Protein AF-A0A7I0J6L0-F1 (afdb_monomer)

Foldseek 3Di:
DLLVQLVVCCCAQDAPNPQPLNDHSVSSSLVSVCVVVVHQRDDPDCNCVRDPSD

Solvent-accessible surface area (backbone atoms only — not comparable to full-atom values): 3126 Å² total; per-residue (Å²): 109,49,70,62,43,14,55,49,40,34,67,67,29,9,55,93,63,82,33,93,33,44,31,50,72,67,53,15,41,53,50,16,49,21,61,77,66,75,43,85,64,89,75,76,88,65,65,52,63,68,46,97,72,91

Nearest PDB structures (foldseek):
  8sik-assembly1_A  TM=4.117E-01  e=5.099E+00  Homo sapiens
  8sin-assembly1_A  TM=4.363E-01  e=5.465E+00  Homo sapiens
  6v01-assembly1_J  TM=4.352E-01  e=8.881E+00  Homo sapiens

Secondary structure (DSSP, 8-state):
-HHHHHHHHHHHHBTTTT-TT-B-HHHHHHHHHHHHHT-----STTTTTTSTT-

Radius of gyration: 9.88 Å; Cα contacts (8 Å, |Δi|>4): 75; chains: 1; bounding box: 17×26×27 Å

Mean predicted aligned error: 3.89 Å

Sequence (54 aa):
GDAKLAIQAFADYGKGRGHPAQLNLADCLSYASAKSRGMSLLYKGNDFSHTDLA

Structure (mmCIF, N/CA/C/O backbone):
data_AF-A0A7I0J6L0-F1
#
_entry.id   AF-A0A7I0J6L0-F1
#
loop_
_atom_site.group_PDB
_atom_site.id
_atom_site.type_symbol
_atom_site.label_atom_id
_atom_site.label_alt_id
_atom_site.label_comp_id
_atom_site.label_asym_id
_atom_site.label_entity_id
_atom_site.label_seq_id
_atom_site.pdbx_PDB_ins_code
_atom_site.Cartn_x
_atom_site.Cartn_y
_atom_site.Cartn_z
_atom_site.occupancy
_atom_site.B_iso_or_equiv
_atom_site.auth_seq_id
_atom_site.auth_comp_id
_atom_site.auth_asym_id
_atom_site.auth_atom_id
_atom_site.pdbx_PDB_model_num
ATOM 1 N N . GLY A 1 1 ? 0.866 -12.547 8.850 1.00 77.88 1 GLY A N 1
ATOM 2 C CA . GLY A 1 1 ? 1.897 -11.600 9.306 1.00 77.88 1 GLY A CA 1
ATOM 3 C C . GLY A 1 1 ? 2.039 -10.489 8.294 1.00 77.88 1 GLY A C 1
ATOM 4 O O . GLY A 1 1 ? 1.776 -10.725 7.115 1.00 77.88 1 GLY A O 1
ATOM 5 N N . ASP A 1 2 ? 2.446 -9.313 8.757 1.00 82.62 2 ASP A N 1
ATOM 6 C CA . ASP A 1 2 ? 2.399 -8.052 8.003 1.00 82.62 2 ASP A CA 1
ATOM 7 C C . ASP A 1 2 ? 3.175 -8.126 6.676 1.00 82.62 2 ASP A C 1
ATOM 9 O O . ASP A 1 2 ? 2.709 -7.609 5.669 1.00 82.62 2 ASP A O 1
ATOM 13 N N . ALA A 1 3 ? 4.266 -8.900 6.609 1.00 88.19 3 ALA A N 1
ATOM 14 C CA . ALA A 1 3 ? 5.017 -9.134 5.371 1.00 88.19 3 ALA A CA 1
ATOM 15 C C . ALA A 1 3 ? 4.174 -9.748 4.232 1.00 88.19 3 ALA A C 1
ATOM 17 O O .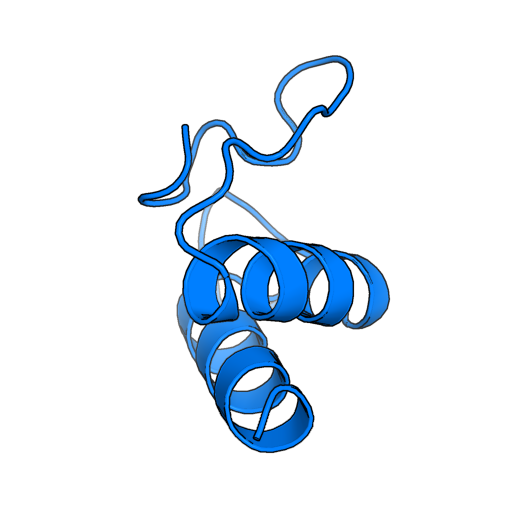 ALA A 1 3 ? 4.299 -9.342 3.080 1.00 88.19 3 ALA A O 1
ATOM 18 N N . LYS A 1 4 ? 3.273 -10.696 4.534 1.00 91.06 4 LYS A N 1
ATOM 19 C CA . LYS A 1 4 ? 2.396 -11.307 3.516 1.00 91.06 4 LYS A CA 1
ATOM 20 C C . LYS A 1 4 ? 1.346 -10.309 3.020 1.00 91.06 4 LYS A C 1
ATOM 22 O O . LYS A 1 4 ? 1.061 -10.262 1.829 1.00 91.06 4 LYS A O 1
ATOM 27 N N . LEU A 1 5 ? 0.801 -9.503 3.933 1.00 91.56 5 LEU A N 1
ATOM 28 C CA . LEU A 1 5 ? -0.144 -8.430 3.613 1.00 91.56 5 LEU A CA 1
ATOM 29 C C . LEU A 1 5 ? 0.522 -7.318 2.796 1.00 91.56 5 LEU A C 1
ATOM 31 O O . LEU A 1 5 ? -0.104 -6.805 1.882 1.00 91.56 5 LEU A O 1
ATOM 35 N N . ALA A 1 6 ? 1.786 -6.995 3.068 1.00 91.12 6 ALA A N 1
ATOM 36 C CA . ALA A 1 6 ? 2.535 -5.993 2.316 1.00 91.12 6 ALA A CA 1
ATOM 37 C C . ALA A 1 6 ? 2.800 -6.449 0.875 1.00 91.12 6 ALA A C 1
ATOM 39 O O . ALA A 1 6 ? 2.641 -5.667 -0.056 1.00 91.12 6 ALA A O 1
ATOM 40 N N . ILE A 1 7 ? 3.141 -7.727 0.673 1.00 91.81 7 ILE A N 1
ATOM 41 C CA . ILE A 1 7 ? 3.303 -8.301 -0.673 1.00 91.81 7 ILE A CA 1
ATOM 42 C C . ILE A 1 7 ? 1.972 -8.278 -1.435 1.00 91.81 7 ILE A C 1
ATOM 44 O O . ILE A 1 7 ? 1.956 -7.919 -2.610 1.00 91.81 7 ILE A O 1
ATOM 48 N N . GLN A 1 8 ? 0.865 -8.618 -0.767 1.00 92.19 8 GLN A N 1
ATOM 49 C CA . GLN A 1 8 ? -0.471 -8.548 -1.362 1.00 92.19 8 GLN A CA 1
ATOM 50 C C . GLN A 1 8 ? -0.841 -7.103 -1.727 1.00 92.19 8 GLN A C 1
ATOM 52 O O . GLN A 1 8 ? -1.182 -6.830 -2.871 1.00 92.19 8 GLN A O 1
ATOM 57 N N . ALA A 1 9 ? -0.660 -6.160 -0.802 1.00 90.75 9 ALA A N 1
ATOM 58 C CA . ALA A 1 9 ? -0.906 -4.742 -1.039 1.00 90.75 9 ALA A CA 1
ATOM 59 C C . ALA A 1 9 ? -0.049 -4.188 -2.186 1.00 90.75 9 ALA A C 1
ATOM 61 O O . ALA A 1 9 ? -0.531 -3.393 -2.981 1.00 90.75 9 ALA A O 1
ATOM 62 N N . PHE A 1 10 ? 1.197 -4.643 -2.334 1.00 90.75 10 PHE A N 1
ATOM 63 C CA . PHE A 1 10 ? 2.036 -4.252 -3.466 1.00 90.75 10 PHE A CA 1
ATOM 64 C C . PHE A 1 10 ? 1.571 -4.875 -4.789 1.00 90.75 10 PHE A C 1
ATOM 66 O O . PHE A 1 10 ? 1.733 -4.272 -5.848 1.00 90.75 10 PHE A O 1
ATOM 73 N N . ALA A 1 11 ? 0.986 -6.073 -4.762 1.00 91.44 11 ALA A N 1
ATOM 74 C CA . ALA A 1 11 ? 0.389 -6.667 -5.952 1.00 91.44 11 ALA A CA 1
ATOM 75 C C . ALA A 1 11 ? -0.863 -5.900 -6.408 1.00 91.44 11 ALA A C 1
ATOM 77 O O . ALA A 1 11 ? -1.024 -5.702 -7.613 1.00 91.44 11 ALA A O 1
ATOM 78 N N . ASP A 1 12 ? -1.677 -5.443 -5.454 1.00 90.50 12 ASP A N 1
ATOM 79 C CA . ASP A 1 12 ? -2.958 -4.774 -5.704 1.00 90.50 12 ASP A CA 1
ATOM 80 C C . ASP A 1 12 ? -2.779 -3.276 -6.011 1.00 90.50 12 ASP A C 1
ATOM 82 O O . ASP A 1 12 ? -3.372 -2.746 -6.949 1.00 90.50 12 ASP A O 1
ATOM 86 N N . TYR A 1 13 ? -1.915 -2.597 -5.255 1.00 90.56 13 TYR A N 1
ATOM 87 C CA . TYR A 1 13 ? -1.789 -1.136 -5.232 1.00 90.56 13 TYR A CA 1
ATOM 88 C C . TYR A 1 13 ? -0.402 -0.619 -5.624 1.00 90.56 13 TYR A C 1
ATOM 90 O O . TYR A 1 13 ? -0.203 0.595 -5.702 1.00 90.56 13 TYR A O 1
ATOM 98 N N . GLY A 1 14 ? 0.562 -1.511 -5.856 1.00 89.94 14 GLY A N 1
ATOM 99 C CA . GLY A 1 14 ? 1.961 -1.144 -6.036 1.00 89.94 14 GLY A CA 1
ATOM 100 C C . GLY A 1 14 ? 2.247 -0.338 -7.302 1.00 89.94 14 GLY A C 1
ATOM 101 O O . GLY A 1 14 ? 1.598 -0.470 -8.346 1.00 89.94 14 GLY A O 1
ATOM 102 N N . LYS A 1 15 ? 3.292 0.483 -7.227 1.00 89.88 15 LYS A N 1
ATOM 103 C CA . LYS A 1 15 ? 3.804 1.254 -8.358 1.00 89.88 15 LYS A CA 1
ATOM 104 C C . LYS A 1 15 ? 4.155 0.337 -9.532 1.00 89.88 15 LYS A C 1
ATOM 106 O O . LYS A 1 15 ? 4.806 -0.692 -9.363 1.00 89.88 15 LYS A O 1
ATOM 111 N N . GLY A 1 16 ? 3.729 0.724 -10.735 1.00 86.25 16 GLY A N 1
ATOM 112 C CA . GLY A 1 16 ? 3.945 -0.067 -11.955 1.00 86.25 16 GLY A CA 1
ATOM 113 C C . GLY A 1 16 ? 2.954 -1.220 -12.167 1.00 86.25 16 GLY A C 1
ATOM 114 O O . GLY A 1 16 ? 3.073 -1.933 -13.158 1.00 86.25 16 GLY A O 1
ATOM 115 N N . ARG A 1 17 ? 1.949 -1.386 -11.291 1.00 84.94 17 ARG A N 1
ATOM 116 C CA . ARG A 1 17 ? 0.838 -2.341 -11.487 1.00 84.94 17 ARG A CA 1
ATOM 117 C C . ARG A 1 17 ? -0.352 -1.768 -12.260 1.00 84.94 17 ARG A C 1
ATOM 119 O O . ARG A 1 17 ? -1.281 -2.498 -12.571 1.00 84.94 17 ARG A O 1
ATOM 126 N N . GLY A 1 18 ? -0.331 -0.470 -12.563 1.00 83.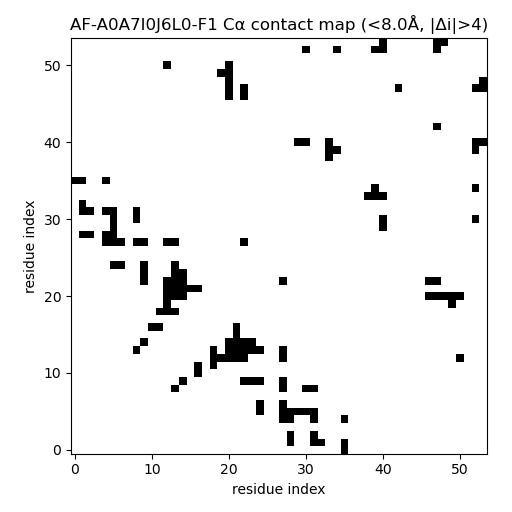81 18 GLY A N 1
ATOM 127 C CA . GLY A 1 18 ? -1.447 0.237 -13.206 1.00 83.81 18 GLY A CA 1
ATOM 128 C C . GLY A 1 18 ? -2.536 0.718 -12.238 1.00 83.81 18 GLY A C 1
ATOM 129 O O . GLY A 1 18 ? -3.485 1.358 -12.673 1.00 83.81 18 GLY A O 1
ATOM 130 N N . HIS A 1 19 ? -2.387 0.472 -10.931 1.00 85.31 19 HIS A N 1
ATOM 131 C CA . HIS A 1 19 ? -3.331 0.932 -9.913 1.00 85.31 19 HIS A CA 1
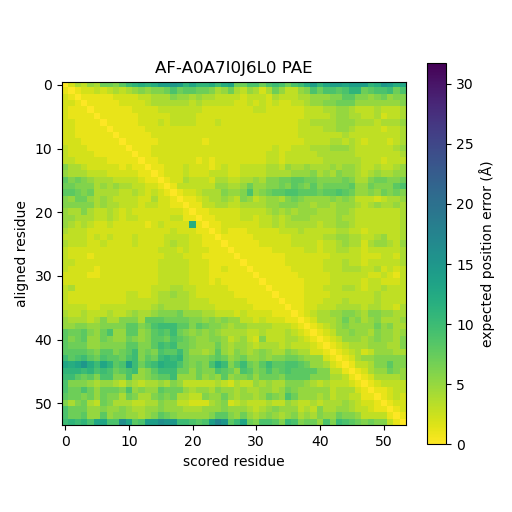ATOM 132 C C . HIS A 1 19 ? -3.128 2.423 -9.578 1.00 85.31 19 HIS A C 1
ATOM 134 O O . HIS A 1 19 ? -1.980 2.823 -9.385 1.00 85.31 19 HIS A O 1
ATOM 140 N N . PRO A 1 20 ? -4.175 3.260 -9.443 1.00 84.19 20 PRO A N 1
ATOM 141 C CA . PRO A 1 20 ? -4.024 4.701 -9.182 1.00 84.19 20 PRO A CA 1
ATOM 142 C C . PRO A 1 20 ? -3.266 5.044 -7.889 1.00 84.19 20 PRO A C 1
ATOM 144 O O . PRO A 1 20 ? -2.612 6.076 -7.832 1.00 84.19 20 PRO A O 1
ATOM 147 N N . ALA A 1 21 ? -3.299 4.164 -6.885 1.00 87.00 21 ALA A N 1
ATOM 148 C CA . ALA A 1 21 ? -2.568 4.342 -5.625 1.00 87.00 21 ALA A CA 1
ATOM 149 C C . ALA A 1 21 ? -1.034 4.395 -5.795 1.00 87.00 21 ALA A C 1
ATOM 151 O O . ALA A 1 21 ? -0.367 5.096 -5.047 1.00 87.00 21 ALA A O 1
ATOM 152 N N . GLN A 1 22 ? -0.471 3.673 -6.776 1.00 88.19 22 GLN A N 1
ATOM 153 C CA . GLN A 1 22 ? 0.971 3.649 -7.086 1.00 88.19 22 GLN A CA 1
ATOM 154 C C . GLN A 1 22 ? 1.898 3.528 -5.852 1.00 88.19 22 GLN A C 1
ATOM 156 O O . GLN A 1 22 ? 2.963 4.150 -5.808 1.00 88.19 22 GLN A O 1
ATOM 161 N N . LEU A 1 23 ? 1.520 2.702 -4.872 1.00 89.56 23 LEU A N 1
ATOM 162 C CA . LEU A 1 23 ? 2.226 2.573 -3.596 1.00 89.56 23 LEU A CA 1
ATOM 163 C C . LEU A 1 23 ? 3.644 2.026 -3.780 1.00 89.56 23 LEU A C 1
ATOM 165 O O . LEU A 1 23 ? 3.886 1.098 -4.561 1.00 89.56 23 LEU A O 1
ATOM 169 N N . ASN A 1 24 ? 4.598 2.550 -3.016 1.00 90.56 24 ASN A N 1
ATOM 170 C CA . ASN A 1 24 ? 5.908 1.916 -2.909 1.00 90.56 24 ASN A CA 1
ATOM 171 C C . ASN A 1 24 ? 5.858 0.733 -1.909 1.00 90.56 24 ASN A C 1
ATOM 173 O O . ASN A 1 24 ? 4.861 0.505 -1.221 1.00 90.56 24 ASN A O 1
ATOM 177 N N . LEU A 1 25 ? 6.933 -0.058 -1.824 1.00 87.81 25 LEU A N 1
ATOM 178 C CA . LEU A 1 25 ? 6.964 -1.228 -0.936 1.00 87.81 25 LEU A CA 1
ATOM 179 C C . LEU A 1 25 ? 6.882 -0.856 0.558 1.00 87.81 25 LEU A C 1
ATOM 181 O O . LEU A 1 25 ? 6.284 -1.595 1.339 1.00 87.81 25 LEU A O 1
ATOM 185 N N . ALA A 1 26 ? 7.455 0.281 0.958 1.00 88.88 26 ALA A N 1
ATOM 186 C CA . ALA A 1 26 ? 7.368 0.783 2.327 1.00 88.88 26 ALA A CA 1
ATOM 187 C C . ALA A 1 26 ? 5.942 1.254 2.667 1.00 88.88 26 ALA A C 1
ATOM 189 O O . ALA A 1 26 ? 5.451 0.966 3.756 1.00 88.88 26 ALA A O 1
ATOM 190 N N . ASP A 1 27 ? 5.234 1.876 1.724 1.00 90.12 27 ASP A N 1
ATOM 191 C CA . ASP A 1 27 ? 3.825 2.251 1.883 1.00 90.12 27 ASP A CA 1
ATOM 192 C C . ASP A 1 27 ? 2.948 1.007 2.034 1.00 90.12 27 ASP A C 1
ATOM 194 O O . ASP A 1 27 ? 2.065 0.961 2.887 1.00 90.12 27 ASP A O 1
ATOM 198 N N . CYS A 1 28 ? 3.236 -0.046 1.265 1.00 91.75 28 CYS A N 1
ATOM 199 C CA . CYS A 1 28 ? 2.548 -1.329 1.388 1.00 91.75 28 CYS A CA 1
ATOM 200 C C . CYS A 1 28 ? 2.779 -1.974 2.760 1.00 91.75 28 CYS A C 1
ATOM 202 O O . CYS A 1 28 ? 1.873 -2.610 3.297 1.00 91.75 28 CYS A O 1
ATOM 204 N N . LEU A 1 29 ? 3.963 -1.794 3.354 1.00 91.19 29 LEU A N 1
ATOM 205 C CA . LEU A 1 29 ? 4.247 -2.247 4.716 1.00 91.19 29 LEU A CA 1
ATOM 206 C C . LEU A 1 29 ? 3.466 -1.435 5.760 1.00 91.19 29 LEU A C 1
ATOM 208 O O 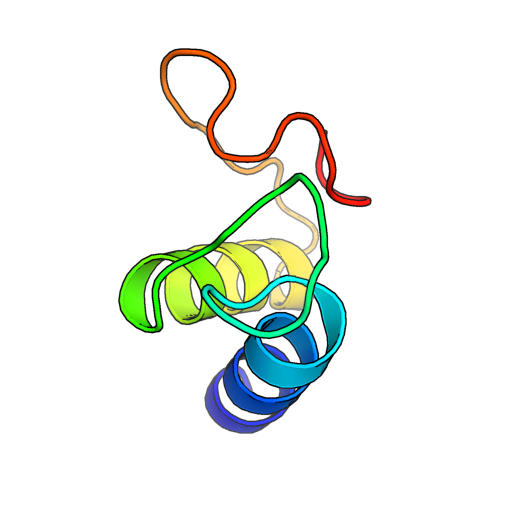. LEU A 1 29 ? 2.906 -2.020 6.692 1.0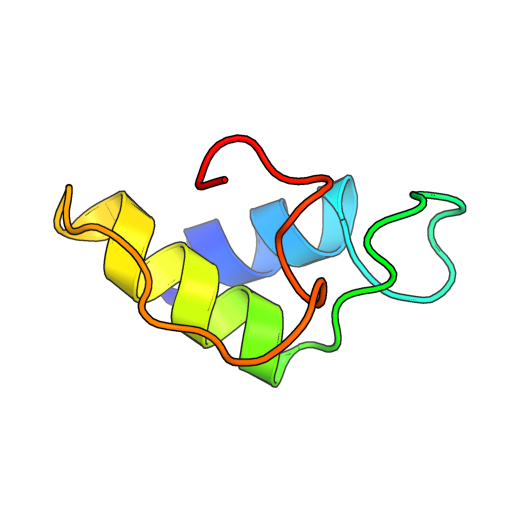0 91.19 29 LEU A O 1
ATOM 212 N N . SER A 1 30 ? 3.379 -0.116 5.590 1.00 90.88 30 SER A N 1
ATOM 213 C CA . SER A 1 30 ? 2.562 0.763 6.437 1.00 90.88 30 SER A CA 1
ATOM 214 C C . SER A 1 30 ? 1.076 0.398 6.355 1.00 90.88 30 SER A C 1
ATOM 216 O O . SER A 1 30 ? 0.439 0.171 7.385 1.00 90.88 30 SER A O 1
ATOM 218 N N . TYR A 1 31 ? 0.550 0.224 5.139 1.00 90.94 31 TYR A N 1
ATOM 219 C CA . TYR A 1 3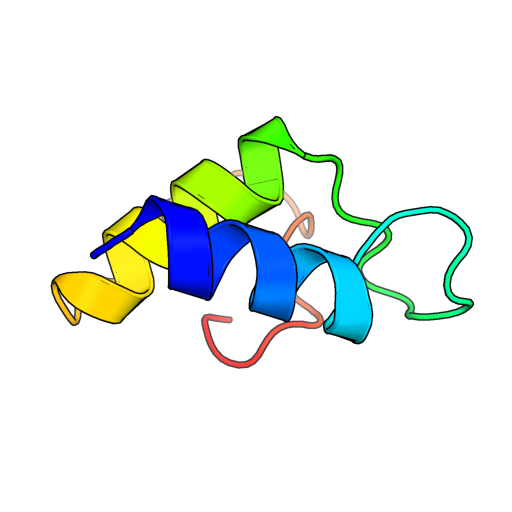1 ? -0.807 -0.257 4.872 1.00 90.94 31 TYR A CA 1
ATOM 220 C C . TYR A 1 31 ? -1.059 -1.621 5.525 1.00 90.94 31 TYR A C 1
ATOM 222 O O . TYR A 1 31 ? -2.044 -1.803 6.237 1.00 90.94 31 TYR A O 1
ATOM 230 N N . ALA A 1 32 ? -0.148 -2.580 5.338 1.00 92.69 32 ALA A N 1
ATOM 231 C CA . ALA A 1 32 ? -0.276 -3.916 5.906 1.00 92.69 32 ALA A CA 1
ATOM 232 C C . ALA A 1 32 ? -0.320 -3.884 7.434 1.00 92.69 32 ALA A C 1
ATOM 234 O O . ALA A 1 32 ? -1.127 -4.587 8.039 1.00 92.69 32 ALA A O 1
ATOM 235 N N . SER A 1 33 ? 0.517 -3.045 8.045 1.00 91.81 33 SER A N 1
ATOM 236 C CA . SER A 1 33 ? 0.577 -2.874 9.496 1.00 91.81 33 SER A CA 1
ATOM 237 C C . SER A 1 33 ? -0.717 -2.271 10.045 1.00 91.81 33 SER A C 1
ATOM 239 O O . SER A 1 33 ? -1.225 -2.744 11.062 1.00 91.81 33 SER A O 1
ATOM 241 N N . ALA A 1 34 ? -1.285 -1.272 9.362 1.00 90.94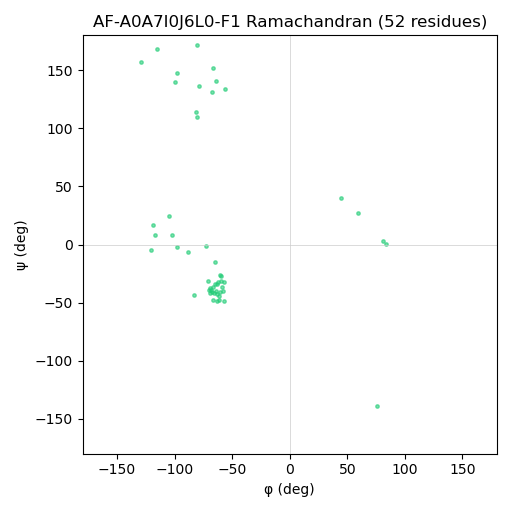 34 ALA A N 1
ATOM 242 C CA . ALA 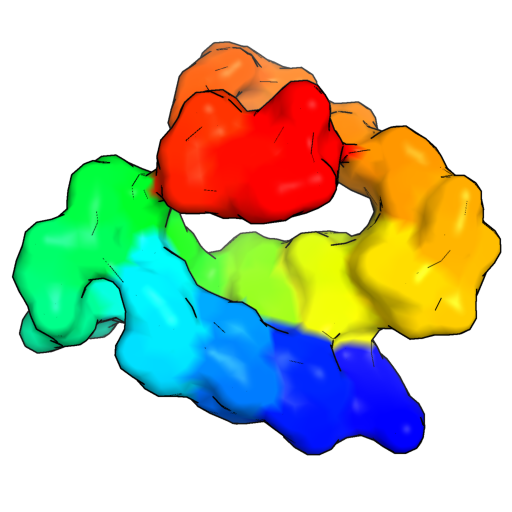A 1 34 ? -2.568 -0.675 9.729 1.00 90.94 34 ALA A CA 1
ATOM 243 C C . ALA A 1 34 ? -3.731 -1.665 9.554 1.00 90.94 34 ALA A C 1
ATOM 245 O O . ALA A 1 34 ? -4.489 -1.890 10.499 1.00 90.94 34 ALA A O 1
ATOM 246 N N . LYS A 1 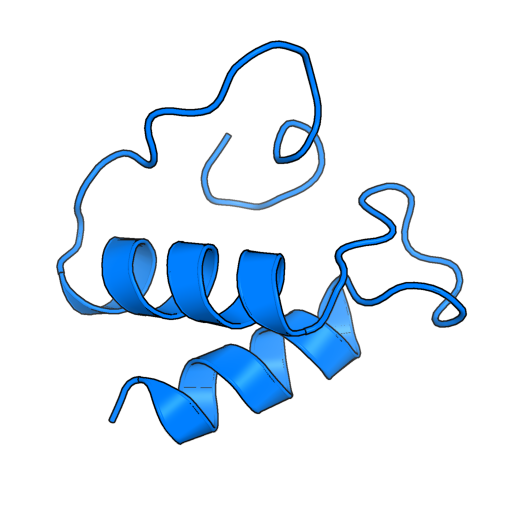35 ? -3.808 -2.348 8.402 1.00 89.31 35 LYS A N 1
ATOM 247 C CA . LYS A 1 35 ? -4.846 -3.346 8.098 1.00 89.31 35 LYS A CA 1
ATOM 248 C C . LYS A 1 35 ? -4.827 -4.530 9.057 1.00 89.31 35 LYS A C 1
ATOM 250 O O . LYS A 1 35 ? -5.870 -4.939 9.552 1.00 89.31 35 LYS A O 1
ATOM 255 N N . SER A 1 36 ? -3.640 -5.057 9.352 1.00 90.50 36 SER A N 1
ATOM 256 C CA . SER A 1 36 ? -3.432 -6.171 10.288 1.00 90.50 36 SER A CA 1
ATOM 257 C C . SER A 1 36 ? -3.920 -5.838 11.702 1.00 90.50 36 SER A C 1
ATOM 259 O O . SER A 1 36 ? -4.408 -6.707 12.421 1.00 90.50 36 SER A O 1
ATOM 261 N N . ARG A 1 37 ? -3.836 -4.560 12.090 1.00 89.50 37 ARG A N 1
ATOM 262 C CA . ARG A 1 37 ? -4.221 -4.062 13.417 1.00 89.50 37 ARG A CA 1
ATOM 263 C C . ARG A 1 37 ? -5.621 -3.442 13.450 1.00 89.50 37 ARG A C 1
ATOM 265 O O . ARG A 1 37 ? -6.046 -3.015 14.517 1.00 89.50 37 ARG A O 1
ATOM 272 N N . GLY A 1 38 ? -6.318 -3.372 12.312 1.00 86.50 38 GLY A N 1
ATOM 273 C CA . GLY A 1 38 ? -7.615 -2.699 12.190 1.00 86.50 38 GLY A CA 1
ATOM 274 C C . GLY A 1 38 ? -7.564 -1.210 12.546 1.00 86.50 38 GLY A C 1
ATOM 275 O O . GLY A 1 38 ? -8.554 -0.660 13.020 1.00 86.50 38 GLY A O 1
ATOM 276 N N . MET A 1 39 ? -6.403 -0.571 12.383 1.00 85.94 39 MET A N 1
ATOM 277 C CA . MET A 1 39 ? -6.209 0.838 12.718 1.00 85.94 39 MET A CA 1
ATOM 278 C C . MET A 1 39 ? -6.337 1.706 11.474 1.00 85.94 39 MET A C 1
ATOM 280 O O . MET A 1 39 ? -5.937 1.301 10.383 1.00 85.94 39 MET A O 1
ATOM 284 N N . SER A 1 40 ? -6.833 2.927 11.664 1.00 80.88 40 SER A N 1
ATOM 285 C CA . SER A 1 40 ? -6.832 3.928 10.603 1.00 80.88 40 SER A CA 1
ATOM 286 C C . SER A 1 40 ? -5.397 4.350 10.289 1.00 80.88 40 SER A C 1
ATOM 288 O O . SER A 1 40 ? -4.607 4.629 11.200 1.00 80.88 40 SER A O 1
ATOM 290 N N . LEU A 1 41 ? -5.037 4.353 9.007 1.00 83.25 41 LEU A N 1
ATOM 291 C CA . LEU A 1 41 ? -3.708 4.748 8.570 1.00 83.25 41 LEU A CA 1
ATOM 292 C C . LEU A 1 41 ? -3.657 6.276 8.501 1.00 83.25 41 LEU A C 1
ATOM 294 O O . LEU A 1 41 ? -4.333 6.891 7.686 1.00 83.25 41 LEU A O 1
ATOM 298 N N . LEU A 1 42 ? -2.848 6.900 9.355 1.00 79.38 42 LEU A N 1
ATOM 299 C CA . LEU A 1 42 ? -2.614 8.338 9.278 1.00 79.38 42 LEU A CA 1
ATOM 300 C C . LEU A 1 42 ? -1.583 8.616 8.185 1.00 79.38 42 LEU A C 1
ATOM 302 O O . LEU A 1 42 ? -0.402 8.309 8.343 1.00 79.38 42 LEU A O 1
ATOM 306 N N . TYR A 1 43 ? -2.032 9.212 7.087 1.00 76.38 43 TYR A N 1
ATOM 307 C CA . TYR A 1 43 ? -1.183 9.651 5.986 1.00 76.38 43 TYR A CA 1
ATOM 308 C C . TYR A 1 43 ? -1.483 11.105 5.632 1.00 76.38 43 TYR A C 1
ATOM 310 O O . TYR A 1 43 ? -2.549 11.642 5.935 1.00 76.38 43 TYR A O 1
ATOM 318 N N . LYS A 1 44 ? -0.508 11.771 5.016 1.00 66.12 44 LYS A N 1
ATOM 319 C CA . LYS A 1 44 ? -0.647 13.154 4.563 1.00 66.12 44 LYS A CA 1
ATOM 320 C C . LYS A 1 44 ? -0.949 13.160 3.067 1.00 66.12 44 LYS A C 1
ATOM 322 O O . LYS A 1 44 ? -0.332 12.415 2.320 1.00 66.12 44 LYS A O 1
ATOM 327 N N . GLY A 1 45 ? -1.847 14.039 2.626 1.00 74.81 45 GLY A N 1
ATOM 328 C CA . GLY A 1 45 ? -2.214 14.131 1.211 1.00 74.81 45 GLY A CA 1
ATOM 329 C C . GLY A 1 45 ? -3.137 12.988 0.787 1.00 74.81 45 GLY A C 1
ATOM 330 O O . GLY A 1 45 ? -4.043 12.639 1.533 1.00 74.81 45 GLY A O 1
ATOM 331 N N . ASN A 1 46 ? -2.903 12.426 -0.400 1.00 73.81 46 ASN A N 1
ATOM 332 C CA . ASN A 1 46 ? -3.781 11.439 -1.044 1.00 73.81 46 ASN A CA 1
ATOM 333 C C . ASN A 1 46 ? -3.088 10.085 -1.277 1.00 73.81 46 ASN A C 1
ATOM 335 O O . ASN A 1 46 ? -3.562 9.271 -2.062 1.00 73.81 46 ASN A O 1
ATOM 339 N N . ASP A 1 47 ? -1.969 9.827 -0.599 1.00 74.62 47 ASP A N 1
ATOM 340 C CA . ASP A 1 47 ? -1.097 8.683 -0.906 1.00 74.62 47 ASP A CA 1
ATOM 341 C C . ASP A 1 47 ? -1.802 7.324 -0.752 1.00 74.62 47 ASP A C 1
ATOM 343 O O . ASP A 1 47 ? -1.477 6.376 -1.460 1.00 74.62 47 ASP A O 1
ATOM 347 N N . PHE A 1 48 ? -2.828 7.236 0.102 1.00 81.88 48 PHE A N 1
ATOM 348 C CA . PHE A 1 48 ? -3.638 6.026 0.279 1.00 81.88 48 PHE A CA 1
ATOM 349 C C . PHE A 1 48 ? -5.112 6.215 -0.098 1.00 81.88 48 PHE A C 1
ATOM 351 O O . PHE A 1 48 ? -5.903 5.296 0.109 1.00 81.88 48 PHE A O 1
ATOM 358 N N . SER A 1 49 ? -5.492 7.353 -0.696 1.00 81.62 49 SER A N 1
ATOM 359 C CA . SER A 1 49 ? -6.898 7.691 -0.990 1.00 81.62 49 SER A CA 1
ATOM 360 C C . SER A 1 49 ? -7.557 6.757 -2.011 1.00 81.62 49 SER A C 1
ATOM 362 O O . SER A 1 49 ? -8.772 6.752 -2.171 1.00 81.62 49 SER A O 1
ATOM 364 N N . HIS A 1 50 ? -6.748 5.979 -2.729 1.00 83.00 50 HIS A N 1
ATOM 365 C CA . HIS A 1 50 ? -7.190 4.951 -3.665 1.00 83.00 50 HIS A CA 1
ATOM 366 C C . HIS A 1 50 ? -7.019 3.537 -3.102 1.00 83.00 50 HIS A C 1
ATOM 368 O O . HIS A 1 50 ? -6.870 2.589 -3.861 1.00 83.00 50 HIS A O 1
ATOM 374 N N . THR A 1 51 ? -7.001 3.380 -1.783 1.00 82.62 51 THR A N 1
ATOM 375 C CA . THR A 1 51 ? -6.992 2.070 -1.128 1.00 82.62 51 THR A CA 1
ATOM 376 C C . THR A 1 51 ? -8.271 1.885 -0.323 1.00 82.62 51 THR A C 1
ATOM 378 O O . THR A 1 51 ? -9.012 2.828 -0.073 1.00 82.62 51 THR A O 1
ATOM 381 N N . ASP A 1 52 ? -8.520 0.664 0.122 1.00 82.50 52 ASP A N 1
ATOM 382 C CA . ASP A 1 52 ? -9.607 0.315 1.041 1.00 82.50 52 ASP A CA 1
ATOM 383 C C . ASP A 1 52 ? -9.380 0.788 2.491 1.00 82.50 52 ASP A C 1
ATOM 385 O O . ASP A 1 52 ? -10.231 0.542 3.340 1.00 82.50 52 ASP A O 1
ATOM 389 N N . LEU A 1 53 ? -8.246 1.438 2.787 1.00 78.38 53 LEU A N 1
ATOM 390 C CA . LEU A 1 53 ? -7.975 2.083 4.080 1.00 78.38 53 LEU A CA 1
ATOM 391 C C . LEU A 1 53 ? -8.150 3.614 4.043 1.00 78.38 53 LEU A C 1
ATOM 393 O O . LEU A 1 53 ? -7.755 4.282 5.001 1.00 78.38 53 LEU A O 1
ATOM 397 N N . ALA A 1 54 ? -8.680 4.162 2.944 1.00 73.50 54 ALA A N 1
ATOM 398 C CA . ALA A 1 54 ? -9.040 5.575 2.829 1.00 73.50 54 ALA A CA 1
ATOM 399 C C . ALA A 1 54 ? -10.304 5.928 3.625 1.00 73.50 54 ALA A C 1
ATOM 401 O O . ALA A 1 54 ? -11.222 5.079 3.698 1.00 73.50 54 ALA A O 1
#

pLDDT: mean 85.95, std 6.04, range [66.12, 92.69]